Protein AF-A0A5J6UEV8-F1 (afdb_monomer_lite)

Sequence (144 aa):
MPHGGNAIWGGSRVRLTQMHSNIRPGAEGVNLGKRQDGEILVRLDDGREARLPLNLLERIDTEEYVPDAITWKAHPKGRVWHPHMADTVKQQEYRGEYCYQLRGFSGKWYVARVHDYNQTVERTKFYPNQRLAQQAFDHIVNGE

Foldseek 3Di:
DDDPPFQPFAQFKKFFCCDDDPDHGRFIFGFNRDDDPQWTWTQTLVRDTDTGHPVRIDGPLPDAADQVQWDKDFDDPDDPDVFPWDDWDWDADPVGIWIWTWTHDSQWIWIWIAGPVPRTIIITDTRNTSVSRVVNSCCVVVVD

Structure (mmCIF, N/CA/C/O backbone):
data_AF-A0A5J6UEV8-F1
#
_entry.id   AF-A0A5J6UEV8-F1
#
loop_
_atom_site.group_PDB
_atom_site.id
_atom_site.type_symbol
_atom_site.label_atom_id
_atom_site.label_alt_id
_atom_site.label_comp_id
_atom_site.label_asym_id
_atom_site.label_entity_id
_atom_site.label_seq_id
_atom_site.pdbx_PDB_ins_code
_atom_site.Cartn_x
_atom_site.Cartn_y
_atom_site.Cartn_z
_atom_site.occupancy
_atom_site.B_iso_or_equiv
_atom_site.auth_seq_id
_atom_site.auth_comp_id
_atom_site.auth_asym_id
_atom_site.auth_atom_id
_atom_site.pdbx_PDB_model_num
ATOM 1 N N . MET A 1 1 ? 10.185 -14.848 29.267 1.00 35.59 1 MET A N 1
ATOM 2 C CA . MET A 1 1 ? 10.552 -13.788 28.298 1.00 35.59 1 MET A CA 1
ATOM 3 C C . MET A 1 1 ? 9.282 -13.394 27.552 1.00 35.59 1 MET A C 1
ATOM 5 O O . MET A 1 1 ? 8.517 -14.305 27.251 1.00 35.59 1 MET A O 1
ATOM 9 N N . PRO A 1 2 ? 8.962 -12.098 27.394 1.00 37.25 2 PRO A N 1
ATOM 10 C CA . PRO A 1 2 ? 7.591 -11.665 27.151 1.00 37.25 2 PRO A CA 1
ATOM 11 C C . PRO A 1 2 ? 7.109 -11.951 25.725 1.00 37.25 2 PRO A C 1
ATOM 13 O O . PRO A 1 2 ? 7.863 -11.941 24.758 1.00 37.25 2 PRO A O 1
ATOM 16 N N . HIS A 1 3 ? 5.810 -12.222 25.674 1.00 35.00 3 HIS A N 1
ATOM 17 C CA . HIS A 1 3 ? 4.965 -12.662 24.575 1.00 35.00 3 HIS A CA 1
ATOM 18 C C . HIS A 1 3 ? 5.087 -11.841 23.280 1.00 35.00 3 HIS A C 1
ATOM 20 O O . HIS A 1 3 ? 4.554 -10.738 23.172 1.00 35.00 3 HIS A O 1
ATOM 26 N N . GLY A 1 4 ? 5.691 -12.442 22.251 1.00 35.22 4 GLY A N 1
ATOM 27 C CA . GLY A 1 4 ? 5.559 -12.021 20.855 1.00 35.22 4 GLY A CA 1
ATOM 28 C C . GLY A 1 4 ? 4.186 -12.407 20.307 1.00 35.22 4 GLY A C 1
ATOM 29 O O . GLY A 1 4 ? 4.057 -13.340 19.519 1.00 35.22 4 GLY A O 1
ATOM 30 N N . GLY A 1 5 ? 3.136 -11.736 20.777 1.00 38.59 5 GLY A N 1
ATOM 31 C CA . GLY A 1 5 ? 1.806 -11.866 20.196 1.00 38.59 5 GLY A CA 1
ATOM 32 C C . GLY A 1 5 ? 1.797 -11.235 18.809 1.00 38.59 5 GLY A C 1
ATOM 33 O O . GLY A 1 5 ? 1.595 -10.027 18.697 1.00 38.59 5 GLY A O 1
ATOM 34 N N . ASN A 1 6 ? 2.017 -12.043 17.767 1.00 44.22 6 ASN A N 1
ATOM 35 C CA . ASN A 1 6 ? 1.828 -11.649 16.371 1.00 44.22 6 ASN A CA 1
ATOM 36 C C . ASN A 1 6 ? 0.497 -10.895 16.227 1.00 44.22 6 ASN A C 1
ATOM 38 O O . ASN A 1 6 ? -0.582 -11.419 16.523 1.00 44.22 6 ASN A O 1
ATOM 42 N N . ALA A 1 7 ? 0.562 -9.632 15.812 1.00 51.88 7 ALA A N 1
ATOM 43 C CA . ALA A 1 7 ? -0.636 -8.870 15.523 1.00 51.88 7 ALA A CA 1
ATOM 44 C C . ALA A 1 7 ? -1.278 -9.436 14.257 1.00 51.88 7 ALA A C 1
ATOM 46 O O . ALA A 1 7 ? -0.663 -9.419 13.196 1.00 51.88 7 ALA A O 1
ATOM 47 N N . ILE A 1 8 ? -2.524 -9.900 14.375 1.00 59.56 8 ILE A N 1
ATOM 48 C CA . ILE A 1 8 ? -3.256 -10.609 13.312 1.00 59.56 8 ILE A CA 1
ATOM 49 C C . ILE A 1 8 ? -3.289 -9.804 11.989 1.00 59.56 8 ILE A C 1
ATOM 51 O O . ILE A 1 8 ? -3.354 -10.413 10.929 1.00 59.56 8 ILE A O 1
ATOM 55 N N . TRP A 1 9 ? -3.159 -8.465 12.032 1.00 63.06 9 TRP A N 1
ATOM 56 C CA . TRP A 1 9 ? -3.244 -7.569 10.863 1.00 63.06 9 TRP A CA 1
ATOM 57 C C . TRP A 1 9 ? -2.195 -6.430 10.825 1.00 63.06 9 TRP A C 1
ATOM 59 O O . TRP A 1 9 ? -2.511 -5.323 10.389 1.00 63.06 9 TRP A O 1
ATOM 69 N N . GLY A 1 10 ? -0.969 -6.622 11.325 1.00 69.19 10 GLY A N 1
ATOM 70 C CA . GLY A 1 10 ? 0.070 -5.574 11.242 1.00 69.19 10 GLY A CA 1
ATOM 71 C C . GLY A 1 10 ? 0.307 -5.095 9.796 1.00 69.19 10 GLY A C 1
ATOM 72 O O . GLY A 1 10 ? 0.410 -5.910 8.886 1.00 69.19 10 GLY A O 1
ATOM 73 N N . GLY A 1 11 ? 0.321 -3.779 9.564 1.00 72.50 11 GLY A N 1
ATOM 74 C CA . GLY A 1 11 ? 0.452 -3.154 8.237 1.00 72.50 11 GLY A CA 1
ATOM 75 C C . GLY A 1 11 ? -0.814 -3.180 7.366 1.00 72.50 11 GLY A C 1
ATOM 76 O O . GLY A 1 11 ? -0.815 -2.625 6.268 1.00 72.50 11 GLY A O 1
ATOM 77 N N . SER A 1 12 ? -1.897 -3.803 7.838 1.00 80.00 12 SER A N 1
ATOM 78 C CA . SER A 1 12 ? -3.164 -3.898 7.102 1.00 80.00 12 SER A CA 1
ATOM 79 C C . SER A 1 12 ? -3.981 -2.612 7.212 1.00 80.00 12 SER A C 1
ATOM 81 O O . SER A 1 12 ? -3.899 -1.889 8.212 1.00 80.00 12 SER A O 1
ATOM 83 N N . ARG A 1 13 ? -4.809 -2.349 6.196 1.00 85.19 13 ARG A N 1
ATOM 84 C CA . ARG A 1 13 ? -5.759 -1.234 6.223 1.00 85.19 13 ARG A CA 1
ATOM 85 C C . ARG A 1 13 ? -7.001 -1.675 6.978 1.00 85.19 13 ARG A C 1
ATOM 87 O O . ARG A 1 13 ? -7.568 -2.731 6.698 1.00 85.19 13 ARG A O 1
ATOM 94 N N . VAL A 1 14 ? -7.415 -0.861 7.932 1.00 87.31 14 VAL A N 1
ATOM 95 C CA . VAL A 1 14 ? -8.574 -1.137 8.772 1.00 87.31 14 VAL A CA 1
ATOM 96 C C . VAL A 1 14 ? -9.567 0.007 8.687 1.00 87.31 14 VAL A C 1
ATOM 98 O O . VAL A 1 14 ? -9.185 1.160 8.477 1.00 87.31 14 VAL A O 1
ATOM 101 N N . ARG A 1 15 ? -10.842 -0.322 8.860 1.00 89.44 15 ARG A N 1
ATOM 102 C CA . ARG A 1 15 ? -11.940 0.627 8.988 1.00 89.44 15 ARG A CA 1
ATOM 103 C C . ARG A 1 15 ? -12.605 0.435 10.337 1.00 89.44 15 ARG A C 1
ATOM 105 O O . ARG A 1 15 ? -12.885 -0.689 10.746 1.00 89.44 15 ARG A O 1
ATOM 112 N N . LEU A 1 16 ? -12.876 1.541 11.012 1.00 92.12 16 LEU A N 1
ATOM 113 C CA . LEU A 1 16 ? -13.652 1.551 12.237 1.00 92.12 16 LEU A CA 1
ATOM 114 C C . LEU A 1 16 ? -15.140 1.364 11.905 1.00 92.12 16 LEU A C 1
ATOM 116 O O . LEU A 1 16 ? -15.721 2.166 11.176 1.00 92.12 16 LEU A O 1
ATOM 120 N N . THR A 1 17 ? -15.766 0.313 12.427 1.00 92.12 17 THR A N 1
ATOM 121 C CA . THR A 1 17 ? -17.160 -0.051 12.115 1.00 92.12 17 THR A CA 1
ATOM 122 C C . THR A 1 17 ? -18.182 0.694 12.976 1.00 92.12 17 THR A C 1
ATOM 124 O O . THR A 1 17 ? -19.326 0.868 12.563 1.00 92.12 17 THR A O 1
ATOM 127 N N . GLN A 1 18 ? -17.781 1.171 14.158 1.00 91.25 18 GLN A N 1
ATOM 128 C CA . GLN A 1 18 ? -18.642 1.873 15.117 1.00 91.25 18 GLN A CA 1
ATOM 129 C C . GLN A 1 18 ? -17.941 3.094 15.715 1.00 91.25 18 GLN A C 1
ATOM 131 O O . GLN A 1 18 ? -16.730 3.235 15.630 1.00 91.25 18 GLN A O 1
ATOM 136 N N . MET A 1 19 ? -18.693 4.002 16.335 1.00 92.06 19 MET A N 1
ATOM 137 C CA . MET A 1 19 ? -18.102 5.185 16.959 1.00 92.06 19 MET A CA 1
ATOM 138 C C . MET A 1 19 ? -17.244 4.770 18.159 1.00 92.06 19 MET A C 1
ATOM 140 O O . MET A 1 19 ? -17.703 4.010 19.008 1.00 92.06 19 MET A O 1
ATOM 144 N N . HIS A 1 20 ? -16.024 5.299 18.249 1.00 90.12 20 HIS A N 1
ATOM 145 C CA . HIS A 1 20 ? -15.142 5.077 19.393 1.00 90.12 20 HIS A CA 1
ATOM 146 C C . HIS A 1 20 ? -14.484 6.392 19.805 1.00 90.12 20 HIS A C 1
ATOM 148 O O . HIS A 1 20 ? -13.803 7.039 19.005 1.00 90.12 20 HIS A O 1
ATOM 154 N N . SER A 1 21 ? -14.706 6.806 21.053 1.00 88.88 21 SER A N 1
ATOM 155 C CA . SER A 1 21 ? -14.277 8.114 21.559 1.00 88.88 21 SER A CA 1
ATOM 156 C C . SER A 1 21 ? -14.762 9.257 20.642 1.00 88.88 21 SER A C 1
ATOM 158 O O . SER A 1 21 ? -15.963 9.449 20.468 1.00 88.88 21 SER A O 1
ATOM 160 N N . ASN A 1 22 ? -13.845 10.012 20.032 1.00 88.38 22 ASN A N 1
ATOM 161 C CA . ASN A 1 22 ? -14.112 11.103 19.092 1.00 88.38 22 ASN A CA 1
ATOM 162 C C . ASN A 1 22 ? -13.866 10.713 17.618 1.00 88.38 22 ASN A C 1
ATOM 164 O O . ASN A 1 22 ? -13.764 11.590 16.756 1.00 88.38 22 ASN A O 1
ATOM 168 N N . ILE A 1 23 ? -13.736 9.419 17.320 1.00 89.31 23 ILE A N 1
ATOM 169 C CA . ILE A 1 23 ? -13.493 8.897 15.974 1.00 89.31 23 ILE A CA 1
ATOM 170 C C . ILE A 1 23 ? -14.811 8.343 15.432 1.00 89.31 23 ILE A C 1
ATOM 172 O O . ILE A 1 23 ? -15.480 7.523 16.065 1.00 89.31 23 ILE A O 1
ATOM 176 N N . ARG A 1 24 ? -15.212 8.844 14.261 1.00 89.06 24 ARG A N 1
ATOM 177 C CA . ARG A 1 24 ? -16.487 8.490 13.631 1.00 89.06 24 ARG A CA 1
ATOM 178 C C . ARG A 1 24 ? -16.423 7.088 13.005 1.00 89.06 24 ARG A C 1
ATOM 180 O O . ARG A 1 24 ? -15.355 6.701 12.525 1.00 89.06 24 ARG A O 1
ATOM 187 N N . PRO A 1 25 ? -17.558 6.366 12.934 1.00 90.12 25 PRO A N 1
ATOM 188 C CA . PRO A 1 25 ? -17.665 5.177 12.096 1.00 90.12 25 PRO A CA 1
ATOM 189 C C . PRO A 1 25 ? -17.237 5.491 10.658 1.00 90.12 25 PRO A C 1
ATOM 191 O O . PRO A 1 25 ? -17.484 6.589 10.155 1.00 90.12 25 PRO A O 1
ATOM 194 N N . GLY A 1 26 ? -16.593 4.532 10.005 1.00 84.56 26 GLY A N 1
ATOM 195 C CA . GLY A 1 26 ? -16.037 4.682 8.664 1.00 84.56 26 GLY A CA 1
ATOM 196 C C . GLY A 1 26 ? -14.643 5.308 8.620 1.00 84.56 26 GLY A C 1
ATOM 197 O O . GLY A 1 26 ? -14.071 5.381 7.537 1.00 84.56 26 GLY A O 1
ATOM 198 N N . ALA A 1 27 ? -14.071 5.733 9.754 1.00 85.75 27 ALA A N 1
ATOM 199 C CA . ALA A 1 27 ? -12.683 6.185 9.795 1.00 85.75 27 ALA A CA 1
ATOM 200 C C . ALA A 1 27 ? -11.738 5.047 9.385 1.00 85.75 27 ALA A C 1
ATOM 202 O O . ALA A 1 27 ? -11.818 3.938 9.917 1.00 85.75 27 ALA A O 1
ATOM 203 N N . GLU A 1 28 ? -10.846 5.330 8.441 1.00 89.75 28 GLU A N 1
ATOM 204 C CA . GLU A 1 28 ? -9.873 4.374 7.923 1.00 89.75 28 GLU A CA 1
ATOM 205 C C . GLU A 1 28 ? -8.466 4.707 8.406 1.00 89.75 28 GLU A C 1
ATOM 207 O O . GLU A 1 28 ? -8.149 5.854 8.736 1.00 89.75 28 GLU A O 1
ATOM 212 N N . GLY A 1 29 ? -7.614 3.689 8.441 1.00 88.00 29 GLY A N 1
ATOM 213 C CA . GLY A 1 29 ? -6.214 3.851 8.781 1.00 88.00 29 GLY A CA 1
ATOM 214 C C . GLY A 1 29 ? -5.404 2.581 8.587 1.00 88.00 29 GLY A C 1
ATOM 215 O O . GLY A 1 29 ? -5.885 1.568 8.076 1.00 88.00 29 GLY A O 1
ATOM 216 N N . VAL A 1 30 ? -4.152 2.637 9.024 1.00 85.50 30 VAL A N 1
ATOM 217 C CA . VAL A 1 30 ? -3.201 1.527 8.976 1.00 85.50 30 VAL A CA 1
ATOM 218 C C . VAL A 1 30 ? -2.983 0.990 10.383 1.00 85.50 30 VAL A C 1
ATOM 220 O O . VAL A 1 30 ? -2.586 1.731 11.283 1.00 85.50 30 VAL A O 1
ATOM 223 N N . ASN A 1 31 ? -3.210 -0.308 10.575 1.00 86.75 31 ASN A N 1
ATOM 224 C CA . ASN A 1 31 ? -2.856 -0.997 11.810 1.00 86.75 31 ASN A CA 1
ATOM 225 C C . ASN A 1 31 ? -1.328 -1.094 11.932 1.00 86.75 31 ASN A C 1
ATOM 227 O O . ASN A 1 31 ? -0.675 -1.721 11.104 1.00 86.75 31 ASN A O 1
ATOM 231 N N . LEU A 1 32 ? -0.750 -0.531 12.989 1.00 82.62 32 LEU A N 1
ATOM 232 C CA . LEU A 1 32 ? 0.696 -0.536 13.231 1.00 82.62 32 LEU A CA 1
ATOM 233 C C . LEU A 1 32 ? 1.192 -1.801 13.952 1.00 82.62 32 LEU A C 1
ATOM 235 O O . LEU A 1 32 ? 2.358 -1.884 14.328 1.00 82.62 32 LEU A O 1
ATOM 239 N N . GLY A 1 33 ? 0.319 -2.781 14.198 1.00 73.00 33 GLY A N 1
ATOM 240 C CA . GLY A 1 33 ? 0.672 -4.068 14.800 1.00 73.00 33 GLY A CA 1
ATOM 241 C C . GLY A 1 33 ? 1.005 -4.012 16.297 1.00 73.00 33 GLY A C 1
ATOM 242 O O . GLY A 1 33 ? 1.363 -5.031 16.881 1.00 73.00 33 GLY A O 1
ATOM 243 N N . LYS A 1 34 ? 0.870 -2.854 16.954 1.00 75.88 34 LYS A N 1
ATOM 244 C CA . LYS A 1 34 ? 1.144 -2.702 18.393 1.00 75.88 34 LYS A CA 1
ATOM 245 C C . LYS A 1 34 ? -0.114 -2.972 19.216 1.00 75.88 34 LYS A C 1
ATOM 247 O O . LYS A 1 34 ? -0.981 -2.103 19.328 1.00 75.88 34 LYS A O 1
ATOM 252 N N . ARG A 1 35 ? -0.200 -4.173 19.794 1.00 77.38 35 ARG A N 1
ATOM 253 C CA . ARG A 1 35 ? -1.315 -4.612 20.648 1.00 77.38 35 ARG A CA 1
ATOM 254 C C . ARG A 1 35 ? -1.117 -4.201 22.102 1.00 77.38 35 ARG A C 1
ATOM 256 O O . ARG A 1 35 ? -0.006 -4.286 22.613 1.00 77.38 35 ARG A O 1
ATOM 263 N N . GLN A 1 36 ? -2.195 -3.784 22.752 1.00 77.38 36 GLN A N 1
ATOM 264 C CA . GLN A 1 36 ? -2.260 -3.611 24.202 1.00 77.38 36 GLN A CA 1
ATOM 265 C C . GLN A 1 36 ? -3.714 -3.803 24.635 1.00 77.38 36 GLN A C 1
ATOM 267 O O . GLN A 1 36 ? -4.588 -3.157 24.073 1.00 77.38 36 GLN A O 1
ATOM 272 N N . ASP A 1 37 ? -3.968 -4.717 25.572 1.00 79.19 37 ASP A N 1
ATOM 273 C CA . ASP A 1 37 ? -5.266 -4.871 26.252 1.00 79.19 37 ASP A CA 1
ATOM 274 C C . ASP A 1 37 ? -6.500 -4.995 25.324 1.00 79.19 37 ASP A C 1
ATOM 276 O O . ASP A 1 37 ? -7.566 -4.461 25.600 1.00 79.19 37 ASP A O 1
ATOM 280 N N . GLY A 1 38 ? -6.371 -5.713 24.198 1.00 81.81 38 GLY A N 1
ATOM 281 C CA . GLY A 1 38 ? -7.459 -5.898 23.217 1.00 81.81 38 GLY A CA 1
ATOM 282 C C . GLY A 1 38 ? -7.601 -4.764 22.191 1.00 81.81 38 GLY A C 1
ATOM 283 O O . GLY A 1 38 ? -8.363 -4.885 21.229 1.00 81.81 38 GLY A O 1
ATOM 284 N N . GLU A 1 39 ? -6.807 -3.708 22.334 1.00 88.19 39 GLU A N 1
ATOM 285 C CA . GLU A 1 39 ? -6.698 -2.608 21.385 1.00 88.19 39 GLU A CA 1
ATOM 286 C C . GLU A 1 39 ? -5.482 -2.767 20.470 1.00 88.19 39 GLU A C 1
ATOM 288 O O . GLU A 1 39 ? -4.464 -3.388 20.812 1.00 88.19 39 GLU A O 1
ATOM 293 N N . ILE A 1 40 ? -5.571 -2.157 19.291 1.00 88.44 40 ILE A N 1
ATOM 294 C CA . ILE A 1 40 ? -4.469 -2.033 18.343 1.00 88.44 40 ILE A CA 1
ATOM 295 C C . ILE A 1 40 ? -4.195 -0.569 18.034 1.00 88.44 40 ILE A C 1
ATOM 297 O O . ILE A 1 40 ? -5.112 0.240 17.920 1.00 88.44 40 ILE A O 1
ATOM 301 N N . LEU A 1 41 ? -2.916 -0.222 17.908 1.00 89.62 41 LEU A N 1
ATOM 302 C CA . LEU A 1 41 ? -2.525 1.108 17.460 1.00 89.62 41 LEU A CA 1
ATOM 303 C C . LEU A 1 41 ? -2.794 1.246 15.958 1.00 89.62 41 LEU A C 1
ATOM 305 O O . LEU A 1 41 ? -2.243 0.491 15.156 1.00 89.62 41 LEU A O 1
ATOM 309 N N . VAL A 1 42 ? -3.606 2.228 15.588 1.00 89.31 42 VAL A N 1
ATOM 310 C CA . VAL A 1 42 ? -3.961 2.552 14.207 1.00 89.31 42 VAL A CA 1
ATOM 311 C C . VAL A 1 42 ? -3.527 3.979 13.911 1.00 89.31 42 VAL A C 1
ATOM 313 O O . VAL A 1 42 ? -3.847 4.898 14.662 1.00 89.31 42 VAL A O 1
ATOM 316 N N . ARG A 1 43 ? -2.823 4.173 12.795 1.00 90.00 43 ARG A N 1
ATOM 317 C CA . ARG A 1 43 ? -2.611 5.499 12.212 1.00 90.00 43 ARG A CA 1
ATOM 318 C C . ARG A 1 43 ? -3.752 5.789 11.248 1.00 90.00 43 ARG A C 1
ATOM 320 O O . ARG A 1 43 ? -3.816 5.174 10.187 1.00 90.00 43 ARG A O 1
ATOM 327 N N . LEU A 1 44 ? -4.655 6.677 11.638 1.00 88.06 44 LEU A N 1
ATOM 328 C CA . LEU A 1 44 ? -5.786 7.111 10.826 1.00 88.06 44 LEU A CA 1
ATOM 329 C C . LEU A 1 44 ? -5.315 7.919 9.611 1.00 88.06 44 LEU A C 1
ATOM 331 O O . LEU A 1 44 ? -4.253 8.543 9.634 1.00 88.06 44 LEU A O 1
ATOM 335 N N . ASP A 1 45 ? -6.135 7.945 8.563 1.00 82.06 45 ASP A N 1
ATOM 336 C CA . ASP A 1 45 ? -5.857 8.702 7.334 1.00 82.06 45 ASP A CA 1
ATOM 337 C C . ASP A 1 45 ? -5.788 10.223 7.559 1.00 82.06 45 ASP A C 1
ATOM 339 O O . ASP A 1 45 ? -5.160 10.938 6.778 1.00 82.06 45 ASP A O 1
ATOM 343 N N . ASP A 1 46 ? -6.381 10.723 8.648 1.00 79.44 46 ASP A N 1
ATOM 344 C CA . ASP A 1 46 ? -6.239 12.117 9.089 1.00 79.44 46 ASP A CA 1
ATOM 345 C C . ASP A 1 46 ? -4.888 12.412 9.777 1.00 79.44 46 ASP A C 1
ATOM 347 O O . ASP A 1 46 ? -4.637 13.539 10.205 1.00 79.44 46 ASP A O 1
ATOM 351 N N . GLY A 1 47 ? -4.010 11.409 9.869 1.00 76.94 47 GLY A N 1
ATOM 352 C CA . GLY A 1 47 ? -2.673 11.495 10.446 1.00 76.94 47 GLY A CA 1
ATOM 353 C C . GLY A 1 47 ? -2.608 11.224 11.949 1.00 76.94 47 GLY A C 1
ATOM 354 O O . GLY A 1 47 ? -1.504 11.105 12.481 1.00 76.94 47 GLY A O 1
ATOM 355 N N . ARG A 1 48 ? -3.742 11.098 12.651 1.00 86.56 48 ARG A N 1
ATOM 356 C CA . ARG A 1 48 ? -3.754 10.809 14.092 1.00 86.56 48 ARG A CA 1
ATOM 357 C C . ARG A 1 48 ? -3.441 9.342 14.361 1.00 86.56 48 ARG A C 1
ATOM 359 O O . ARG A 1 48 ? -3.912 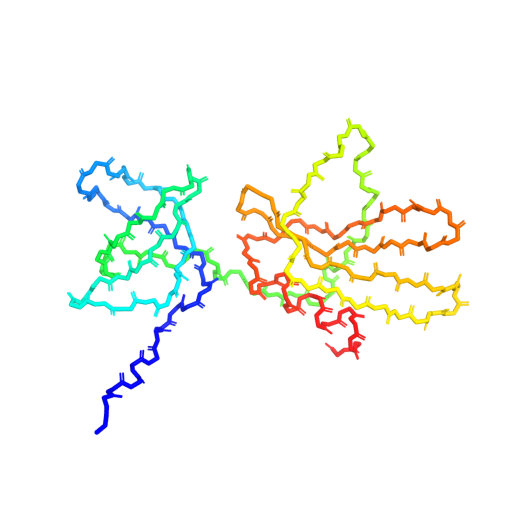8.453 13.659 1.00 86.56 48 ARG A O 1
ATOM 366 N N . GLU A 1 49 ? -2.696 9.077 15.427 1.00 90.62 49 GLU A N 1
ATOM 367 C CA . GLU A 1 49 ? -2.537 7.723 15.957 1.00 90.62 49 GLU A CA 1
ATOM 368 C C . GLU A 1 49 ? -3.511 7.511 17.117 1.00 90.62 49 GLU A C 1
ATOM 370 O O . GLU A 1 49 ? -3.595 8.335 18.028 1.00 90.62 49 GLU A O 1
ATOM 375 N N . ALA A 1 50 ? -4.263 6.416 17.075 1.00 90.19 50 ALA A N 1
ATOM 376 C CA . ALA A 1 50 ? -5.249 6.068 18.087 1.00 90.19 50 ALA A CA 1
ATOM 377 C C . ALA A 1 50 ? -5.162 4.580 18.421 1.00 90.19 50 ALA A C 1
ATOM 379 O O . ALA A 1 50 ? -4.966 3.744 17.537 1.00 90.19 50 ALA A O 1
ATOM 380 N N . ARG A 1 51 ? -5.328 4.238 19.700 1.00 91.19 51 ARG A N 1
ATOM 381 C CA . ARG A 1 51 ? -5.592 2.855 20.094 1.00 91.19 51 ARG A CA 1
ATOM 382 C C . ARG A 1 51 ? -7.077 2.585 19.916 1.00 91.19 51 ARG A C 1
ATOM 384 O O . ARG A 1 51 ? -7.908 3.348 20.402 1.00 91.19 51 ARG A O 1
ATOM 391 N N . LEU A 1 52 ? -7.386 1.557 19.137 1.00 90.62 52 LEU A N 1
ATOM 392 C CA . LEU A 1 52 ? -8.747 1.207 18.760 1.00 90.62 52 LEU A CA 1
ATOM 393 C C . LEU A 1 52 ? -9.024 -0.258 19.117 1.00 90.62 52 LEU A C 1
ATOM 395 O O . LEU A 1 52 ? -8.176 -1.113 18.833 1.00 90.62 52 LEU A O 1
ATOM 399 N N . PRO A 1 53 ? -10.190 -0.572 19.711 1.00 90.75 53 PRO A N 1
ATOM 400 C CA . PRO A 1 53 ? -10.558 -1.943 20.039 1.00 90.75 53 PRO A CA 1
ATOM 401 C C . PRO A 1 53 ? -10.621 -2.820 18.788 1.00 90.75 53 PRO A C 1
ATOM 403 O O . PRO A 1 53 ? -11.248 -2.455 17.791 1.00 90.75 53 PRO A O 1
ATOM 406 N N . LEU A 1 54 ? -9.993 -3.998 18.834 1.00 86.25 54 LEU A N 1
ATOM 407 C CA . LEU A 1 54 ? -9.915 -4.897 17.677 1.00 86.25 54 LEU A CA 1
ATOM 408 C C . LEU A 1 54 ? -11.300 -5.334 17.172 1.00 86.25 54 LEU A C 1
ATOM 410 O O . LEU A 1 54 ? -11.496 -5.479 15.972 1.00 86.25 54 LEU A O 1
ATOM 414 N N . ASN A 1 55 ? -12.262 -5.515 18.078 1.00 88.62 55 ASN A N 1
ATOM 415 C CA . ASN A 1 55 ? -13.638 -5.900 17.755 1.00 88.62 55 ASN A CA 1
ATOM 416 C C . ASN A 1 55 ? -14.424 -4.816 16.997 1.00 88.62 55 ASN A C 1
ATOM 418 O O . ASN A 1 55 ? -15.492 -5.111 16.468 1.00 88.62 55 ASN A O 1
ATOM 422 N N . LEU A 1 56 ? -13.918 -3.580 16.946 1.00 91.19 56 LEU A N 1
ATOM 423 C CA . LEU A 1 56 ? -14.518 -2.472 16.198 1.00 91.19 56 LEU A CA 1
ATOM 424 C C . LEU A 1 56 ? -13.818 -2.217 14.860 1.00 91.19 56 LEU A C 1
ATOM 426 O O . LEU A 1 56 ? -14.156 -1.262 14.163 1.00 91.19 56 LEU A O 1
ATOM 430 N N . LEU A 1 57 ? -12.827 -3.034 14.506 1.00 88.94 57 LEU A N 1
ATOM 431 C CA . LEU A 1 57 ? -12.031 -2.850 13.305 1.00 88.94 57 LEU A CA 1
ATOM 432 C C . LEU A 1 57 ? -12.316 -3.958 12.305 1.00 88.94 57 LEU A C 1
ATOM 434 O O . LEU A 1 57 ? -12.166 -5.144 12.589 1.00 88.94 57 LEU A O 1
ATOM 438 N N . GLU A 1 58 ? -12.682 -3.540 11.105 1.00 89.25 58 GLU A N 1
ATOM 439 C CA . GLU A 1 58 ? -12.789 -4.401 9.942 1.00 89.25 58 GLU A CA 1
ATOM 440 C C . GLU A 1 58 ? -11.537 -4.239 9.087 1.00 89.25 58 GLU A C 1
ATOM 442 O O . GLU A 1 58 ? -11.080 -3.124 8.826 1.00 89.25 58 GLU A O 1
ATOM 447 N N . ARG A 1 59 ? -10.978 -5.358 8.631 1.00 85.88 59 ARG A N 1
ATOM 448 C CA . ARG A 1 59 ? -9.896 -5.351 7.655 1.00 85.88 59 ARG A CA 1
ATOM 449 C C . ARG A 1 59 ? -10.467 -5.033 6.271 1.00 85.88 59 ARG A C 1
ATOM 451 O O . ARG A 1 59 ? -11.313 -5.772 5.784 1.00 85.88 59 ARG A O 1
ATOM 458 N N . ILE A 1 60 ? -9.972 -3.974 5.632 1.00 80.44 60 ILE A N 1
ATOM 459 C CA . ILE A 1 60 ? -10.467 -3.498 4.325 1.00 80.44 60 ILE A CA 1
ATOM 460 C C . ILE A 1 60 ? -9.437 -3.623 3.194 1.00 80.44 60 ILE A C 1
ATOM 462 O O . ILE A 1 60 ? -9.699 -3.223 2.066 1.00 80.44 60 ILE A O 1
ATOM 466 N N . ASP A 1 61 ? -8.260 -4.190 3.465 1.00 72.69 61 ASP A N 1
ATOM 467 C CA . ASP A 1 61 ? -7.282 -4.606 2.451 1.00 72.69 61 ASP A CA 1
ATOM 468 C C . ASP A 1 61 ? -7.427 -6.078 2.029 1.00 72.69 61 ASP A C 1
ATOM 470 O O . ASP A 1 61 ? -6.428 -6.763 1.788 1.00 72.69 61 ASP A O 1
ATOM 474 N N . THR A 1 62 ? -8.661 -6.577 1.977 1.00 66.88 62 THR A N 1
ATOM 475 C CA . THR A 1 62 ? -8.969 -7.953 1.560 1.00 66.88 62 THR A CA 1
ATOM 476 C C . THR A 1 62 ? -8.818 -8.179 0.060 1.00 66.88 62 THR A C 1
ATOM 478 O O . THR A 1 62 ? -8.807 -9.329 -0.364 1.00 66.88 62 THR A O 1
ATOM 481 N N . GLU A 1 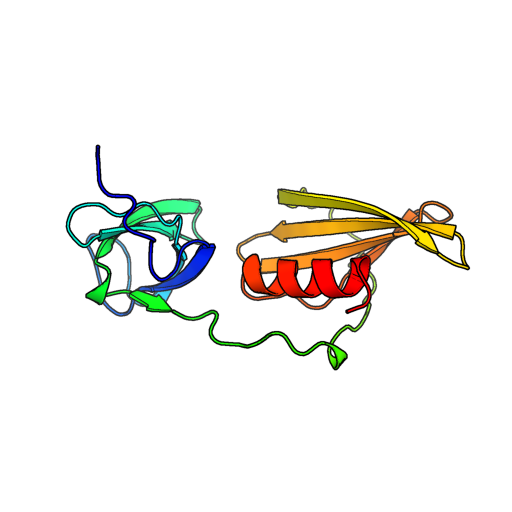63 ? -8.669 -7.121 -0.744 1.00 65.44 63 GLU A N 1
ATOM 482 C CA . GLU A 1 63 ? -8.306 -7.269 -2.153 1.00 65.44 63 GLU A CA 1
ATOM 483 C C . GLU A 1 63 ? -6.955 -7.982 -2.264 1.00 65.44 63 GLU A C 1
ATOM 485 O O . GLU A 1 63 ? -5.954 -7.534 -1.705 1.00 65.44 63 GLU A O 1
ATOM 490 N N . GLU A 1 64 ? -6.924 -9.107 -2.970 1.00 67.19 64 GLU A N 1
ATOM 491 C CA . GLU A 1 64 ? -5.685 -9.815 -3.272 1.00 67.19 64 GLU A CA 1
ATOM 492 C C . GLU A 1 64 ? -4.947 -9.129 -4.426 1.00 67.19 64 GLU A C 1
ATOM 494 O O . GLU A 1 64 ? -5.543 -8.536 -5.332 1.00 67.19 64 GLU A O 1
ATOM 499 N N . TYR A 1 65 ? -3.617 -9.181 -4.381 1.00 65.88 65 TYR A N 1
ATOM 500 C CA . TYR A 1 65 ? -2.800 -8.756 -5.505 1.00 65.88 65 TYR A CA 1
ATOM 501 C C . TYR A 1 65 ? -2.953 -9.763 -6.654 1.00 65.88 65 TYR A C 1
ATOM 503 O O . TYR A 1 65 ? -2.815 -10.964 -6.446 1.00 65.88 65 TYR A O 1
ATOM 511 N N . VAL A 1 66 ? -3.219 -9.260 -7.863 1.00 72.50 66 VAL A N 1
ATOM 512 C CA . VAL A 1 66 ? -3.276 -10.057 -9.096 1.00 72.50 66 VAL A CA 1
ATOM 513 C C . VAL A 1 66 ? -2.114 -9.614 -9.995 1.00 72.50 66 VAL A C 1
ATOM 515 O O . VAL A 1 66 ? -2.143 -8.460 -10.445 1.00 72.50 66 VAL A O 1
ATOM 518 N N . PRO A 1 67 ? -1.113 -10.480 -10.252 1.00 67.62 67 PRO A N 1
ATOM 519 C CA . PRO A 1 67 ? 0.083 -10.160 -11.040 1.00 67.62 67 PRO A CA 1
ATOM 520 C C . PRO A 1 67 ? -0.192 -9.498 -12.394 1.00 67.62 67 PRO A C 1
ATOM 522 O O . PRO A 1 67 ? 0.327 -8.416 -12.684 1.00 67.62 67 PRO A O 1
ATOM 525 N N . ASP A 1 68 ? -1.133 -10.057 -13.157 1.00 68.44 68 ASP A N 1
ATOM 526 C CA . ASP A 1 68 ? -1.485 -9.605 -14.512 1.00 68.44 68 ASP A CA 1
ATOM 527 C C . ASP A 1 68 ? -2.110 -8.197 -14.568 1.00 68.44 68 ASP A C 1
ATOM 529 O O . ASP A 1 68 ? -2.330 -7.635 -15.641 1.00 68.44 68 ASP A O 1
ATOM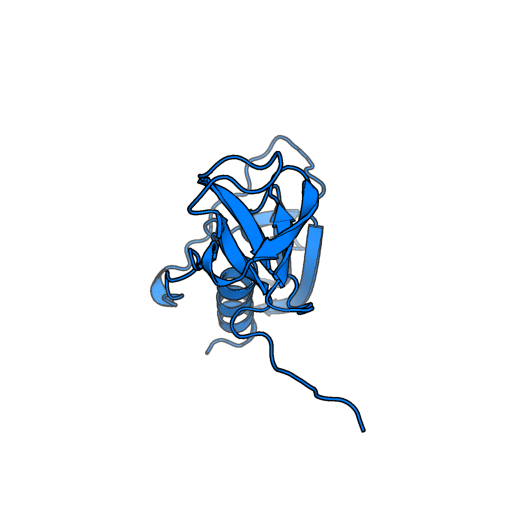 533 N N . ALA A 1 69 ? -2.407 -7.585 -13.418 1.00 65.88 69 ALA A N 1
ATOM 534 C CA . ALA A 1 69 ? -3.005 -6.256 -13.341 1.00 65.88 69 ALA A CA 1
ATOM 535 C C . ALA A 1 69 ? -1.977 -5.106 -13.352 1.00 65.88 69 ALA A C 1
ATOM 537 O O . ALA A 1 69 ? -2.369 -3.942 -13.178 1.00 65.88 69 ALA A O 1
ATOM 538 N N . ILE A 1 70 ? -0.674 -5.382 -13.510 1.00 80.56 70 ILE A N 1
ATOM 539 C CA . ILE A 1 70 ? 0.338 -4.322 -13.597 1.00 80.56 70 ILE A CA 1
ATOM 540 C C . ILE A 1 70 ? 0.180 -3.573 -14.918 1.00 80.56 70 ILE A C 1
ATOM 542 O O . ILE A 1 70 ? 0.487 -4.055 -16.002 1.00 80.56 70 ILE A O 1
ATOM 546 N N . THR A 1 71 ? -0.266 -2.326 -14.817 1.00 82.56 71 THR A N 1
ATOM 547 C CA . THR A 1 71 ? -0.283 -1.387 -15.938 1.00 82.56 71 THR A CA 1
ATOM 548 C C . THR A 1 71 ? 0.500 -0.142 -15.558 1.00 82.56 71 THR A C 1
ATOM 550 O O . THR A 1 71 ? 0.170 0.527 -14.572 1.00 82.56 71 THR A O 1
ATOM 553 N N . TRP A 1 72 ? 1.508 0.190 -16.363 1.00 85.62 72 TRP A N 1
ATOM 554 C CA . TRP A 1 72 ? 2.271 1.425 -16.225 1.00 85.62 72 TRP A CA 1
ATOM 555 C C . TRP A 1 72 ? 1.470 2.608 -16.765 1.00 85.62 72 TRP A C 1
ATOM 557 O O . TRP A 1 72 ? 0.954 2.591 -17.880 1.00 85.62 72 TRP A O 1
ATOM 567 N N . LYS A 1 73 ? 1.346 3.648 -15.947 1.00 83.94 73 LYS A N 1
ATOM 568 C CA . LYS A 1 73 ? 0.692 4.910 -16.285 1.00 83.94 73 LYS A CA 1
ATOM 569 C C . LYS A 1 73 ? 1.698 6.035 -16.113 1.00 83.94 73 LYS A C 1
ATOM 571 O O . LYS A 1 73 ? 2.453 6.040 -15.141 1.00 83.94 73 LYS A O 1
ATOM 576 N N . ALA A 1 74 ? 1.669 7.019 -17.008 1.00 80.88 74 ALA A N 1
ATOM 577 C CA . ALA A 1 74 ? 2.463 8.230 -16.838 1.00 80.88 74 ALA A CA 1
ATOM 578 C C . ALA A 1 74 ? 2.148 8.869 -15.477 1.00 80.88 74 ALA A C 1
ATOM 580 O O . ALA A 1 74 ? 0.978 9.023 -15.099 1.00 80.88 74 ALA A O 1
ATOM 581 N N . HIS A 1 75 ? 3.182 9.230 -14.718 1.00 71.50 75 HIS A N 1
ATOM 582 C CA . HIS A 1 75 ? 2.967 9.984 -13.496 1.00 71.50 75 HIS A CA 1
ATOM 583 C C . HIS A 1 75 ? 2.399 11.364 -13.872 1.00 71.50 75 HIS A C 1
ATOM 585 O O . HIS A 1 75 ? 2.952 12.020 -14.760 1.00 71.50 75 HIS A O 1
ATOM 591 N N . PRO A 1 76 ? 1.299 11.829 -13.248 1.00 60.94 76 PRO A N 1
ATOM 592 C CA . PRO A 1 76 ? 0.736 13.134 -13.572 1.00 60.94 76 PRO A CA 1
ATOM 593 C C . PRO A 1 76 ? 1.801 14.221 -13.372 1.00 60.94 76 PRO A C 1
ATOM 595 O O . PRO A 1 76 ? 2.367 14.356 -12.283 1.00 60.94 76 PRO A O 1
ATOM 598 N N . LYS A 1 77 ? 2.100 14.964 -14.445 1.00 56.47 77 LYS A N 1
ATOM 599 C CA . LYS A 1 77 ? 2.988 16.132 -14.419 1.00 56.47 77 LYS A CA 1
ATOM 600 C C . LYS A 1 77 ? 2.255 17.256 -13.684 1.00 56.47 77 LYS A C 1
ATOM 602 O O . LYS A 1 77 ? 1.133 17.581 -14.060 1.00 56.47 77 LYS A O 1
ATOM 607 N N . GLY A 1 78 ? 2.854 17.839 -12.644 1.00 46.16 78 GLY A N 1
ATOM 608 C CA . GLY A 1 78 ? 2.324 19.084 -12.068 1.00 46.16 78 GLY A CA 1
ATOM 609 C C . GLY A 1 78 ? 2.467 19.281 -10.563 1.00 46.16 78 GLY A C 1
ATOM 610 O O . GLY A 1 78 ? 2.286 20.400 -10.100 1.00 46.16 78 GLY A O 1
ATOM 611 N N . ARG A 1 79 ? 2.821 18.260 -9.779 1.00 45.06 79 ARG A N 1
ATOM 612 C CA . ARG A 1 79 ? 3.153 18.456 -8.361 1.00 45.06 79 ARG A CA 1
ATOM 613 C C . ARG A 1 79 ? 4.258 17.502 -7.950 1.00 45.06 79 ARG A C 1
ATOM 615 O O . ARG A 1 79 ? 4.083 16.285 -8.021 1.00 45.06 79 ARG A O 1
ATOM 622 N N . VAL A 1 80 ? 5.371 18.072 -7.494 1.00 43.81 80 VAL A N 1
ATOM 623 C CA . VAL A 1 80 ? 6.363 17.371 -6.677 1.00 43.81 80 VAL A CA 1
ATOM 624 C C . VAL A 1 80 ? 5.696 17.121 -5.327 1.00 43.81 80 VAL A C 1
ATOM 626 O O . VAL A 1 80 ? 5.865 17.857 -4.361 1.00 43.81 80 VAL A O 1
ATOM 629 N N . TRP A 1 81 ? 4.807 16.133 -5.291 1.00 52.16 81 TRP A N 1
ATOM 630 C CA . TRP A 1 81 ? 4.421 15.534 -4.029 1.00 52.16 81 TRP A CA 1
ATOM 631 C C . TRP A 1 81 ? 5.691 14.882 -3.485 1.00 52.16 81 TRP A C 1
ATOM 633 O O . TRP A 1 81 ? 6.422 14.269 -4.261 1.00 52.16 81 TRP A O 1
ATOM 643 N N . HIS A 1 82 ? 5.981 15.045 -2.198 1.00 52.50 82 HIS A N 1
ATOM 644 C CA . HIS A 1 82 ? 7.019 14.275 -1.517 1.00 52.50 82 HIS A CA 1
ATOM 645 C C . HIS A 1 82 ? 6.330 13.023 -0.961 1.00 52.50 82 HIS A C 1
ATOM 647 O O . HIS A 1 82 ? 5.847 13.061 0.172 1.00 52.50 82 HIS A O 1
ATOM 653 N N . PRO A 1 83 ? 6.131 11.954 -1.761 1.00 62.28 83 PRO A N 1
ATOM 654 C CA . PRO A 1 83 ? 5.566 10.728 -1.236 1.00 62.28 83 PRO A CA 1
ATOM 655 C C . PRO A 1 83 ? 6.502 10.183 -0.164 1.00 62.28 83 PRO A C 1
ATOM 657 O O . PRO A 1 83 ? 7.724 10.287 -0.280 1.00 62.28 83 PRO A O 1
ATOM 660 N N . HIS A 1 84 ? 5.922 9.556 0.851 1.00 62.78 84 HIS A N 1
ATOM 661 C CA . HIS A 1 84 ? 6.698 8.725 1.752 1.00 62.78 84 HIS A CA 1
ATOM 662 C C . HIS A 1 84 ? 7.308 7.588 0.924 1.00 62.78 84 HIS A C 1
ATOM 664 O O . HIS A 1 84 ? 6.573 6.817 0.301 1.00 62.78 84 HIS A O 1
ATOM 670 N N . MET A 1 85 ? 8.635 7.509 0.874 1.00 63.59 85 MET A N 1
ATOM 671 C CA . MET A 1 85 ? 9.347 6.398 0.246 1.00 63.59 85 MET A CA 1
ATOM 672 C C . MET A 1 85 ? 9.540 5.317 1.300 1.00 63.59 85 MET A C 1
ATOM 674 O O . MET A 1 85 ? 10.124 5.585 2.346 1.00 63.59 85 MET A O 1
ATOM 678 N N . ALA A 1 86 ? 8.984 4.134 1.053 1.00 64.44 86 ALA A N 1
ATOM 679 C CA . ALA A 1 86 ? 9.186 2.990 1.936 1.00 64.44 86 ALA A CA 1
ATOM 680 C C . ALA A 1 86 ? 10.399 2.171 1.492 1.00 64.44 86 ALA A C 1
ATOM 682 O O . ALA A 1 86 ? 11.268 1.910 2.311 1.00 64.44 86 ALA A O 1
ATOM 683 N N . ASP A 1 87 ? 10.490 1.872 0.193 1.00 68.38 87 ASP A N 1
ATOM 684 C CA . ASP A 1 87 ? 11.541 1.026 -0.373 1.00 68.38 87 ASP A CA 1
ATOM 685 C C . ASP A 1 87 ? 11.989 1.534 -1.743 1.00 68.38 87 ASP A C 1
ATOM 687 O O . ASP A 1 87 ? 11.252 2.222 -2.461 1.00 68.38 87 ASP A O 1
ATOM 691 N N . THR A 1 88 ? 13.234 1.235 -2.107 1.00 73.88 88 THR A N 1
ATOM 692 C CA . THR A 1 88 ? 13.833 1.624 -3.388 1.00 73.88 88 THR A CA 1
ATOM 693 C C . THR A 1 88 ? 14.829 0.568 -3.841 1.00 73.88 88 THR A C 1
ATOM 695 O O . THR A 1 88 ? 15.725 0.201 -3.087 1.00 73.88 88 THR A O 1
ATOM 698 N N . VAL A 1 89 ? 14.693 0.119 -5.088 1.00 77.94 89 VAL A N 1
ATOM 699 C CA . VAL A 1 89 ? 15.607 -0.831 -5.728 1.00 77.94 89 VAL A CA 1
ATOM 700 C C . VAL A 1 89 ? 15.974 -0.308 -7.112 1.00 77.94 89 VAL A C 1
ATOM 702 O O . VAL A 1 89 ? 15.119 0.142 -7.872 1.00 77.94 89 VAL A O 1
ATOM 705 N N . LYS A 1 90 ? 17.263 -0.368 -7.443 1.00 72.19 90 LYS A N 1
ATOM 706 C CA . LYS A 1 90 ? 17.773 -0.076 -8.784 1.00 72.19 90 LYS A CA 1
ATOM 707 C C . LYS A 1 90 ? 17.974 -1.380 -9.542 1.00 72.19 90 LYS A C 1
ATOM 709 O O . LYS A 1 90 ? 18.563 -2.311 -8.997 1.00 72.19 90 LYS A O 1
ATOM 714 N N . GLN A 1 91 ? 17.497 -1.438 -10.777 1.00 71.38 91 GLN A N 1
ATOM 715 C CA . GLN A 1 91 ? 17.638 -2.594 -11.652 1.00 71.38 91 GLN A CA 1
ATOM 716 C C . GLN A 1 91 ? 18.074 -2.178 -13.046 1.00 71.38 91 GLN A C 1
ATOM 718 O O . GLN A 1 91 ? 17.672 -1.140 -13.566 1.00 71.38 91 GLN A O 1
ATOM 723 N N . GLN A 1 92 ? 18.881 -3.028 -13.667 1.00 64.62 92 GLN A N 1
ATOM 724 C CA . GLN A 1 92 ? 19.294 -2.861 -15.047 1.00 64.62 92 GLN A CA 1
ATOM 725 C C . GLN A 1 92 ? 18.390 -3.713 -15.939 1.00 64.62 92 GLN A C 1
ATOM 727 O O . GLN A 1 92 ? 18.402 -4.936 -15.839 1.00 64.62 92 GLN A O 1
ATOM 732 N N . GLU A 1 93 ? 17.613 -3.076 -16.814 1.00 67.75 93 GLU A N 1
ATOM 733 C CA . GLU A 1 93 ? 16.823 -3.778 -17.829 1.00 67.75 93 GLU A CA 1
ATOM 734 C C . GLU A 1 93 ? 17.402 -3.562 -19.230 1.00 67.75 93 GLU A C 1
ATOM 736 O O . GLU A 1 93 ? 18.239 -2.690 -19.470 1.00 67.75 93 GLU A O 1
ATOM 741 N N . TYR A 1 94 ? 16.884 -4.327 -20.194 1.00 55.25 94 TYR A N 1
ATOM 742 C CA . TYR A 1 94 ? 17.272 -4.303 -21.607 1.00 55.25 94 TYR A CA 1
ATOM 743 C C . TYR A 1 94 ? 17.299 -2.896 -22.248 1.00 55.25 94 TYR A C 1
ATOM 745 O O . TYR A 1 94 ? 18.010 -2.685 -23.227 1.00 55.25 94 TYR A O 1
ATOM 753 N N . ARG A 1 95 ? 16.545 -1.921 -21.715 1.00 59.38 95 ARG A N 1
ATOM 754 C CA . ARG A 1 95 ? 16.458 -0.542 -22.239 1.00 59.38 95 ARG A CA 1
ATOM 755 C C . ARG A 1 95 ? 17.123 0.537 -21.372 1.00 59.38 95 ARG A C 1
ATOM 757 O O . ARG A 1 95 ? 17.011 1.712 -21.716 1.00 59.38 95 ARG A O 1
ATOM 764 N N . GLY A 1 96 ? 17.819 0.174 -20.294 1.00 67.44 96 GLY A N 1
ATOM 765 C CA . GLY A 1 96 ? 18.519 1.121 -19.420 1.00 67.44 96 GLY A CA 1
ATOM 766 C C . GLY A 1 96 ? 18.406 0.784 -17.933 1.00 67.44 96 GLY A C 1
ATOM 767 O O . GLY A 1 96 ? 17.833 -0.235 -17.552 1.00 67.44 96 GLY A O 1
ATOM 768 N N . GLU A 1 97 ? 18.972 1.649 -17.092 1.00 77.56 97 GLU A N 1
ATOM 769 C CA . GLU A 1 97 ? 18.824 1.558 -15.638 1.00 77.56 97 GLU A CA 1
ATOM 770 C C . GLU A 1 97 ? 17.474 2.149 -15.211 1.00 77.56 97 GLU A C 1
ATOM 772 O O . GLU A 1 97 ? 17.103 3.275 -15.569 1.00 77.56 97 GLU A O 1
ATOM 777 N N . TYR A 1 98 ? 16.728 1.342 -14.467 1.00 79.38 98 TYR A N 1
ATOM 778 C CA . TYR A 1 98 ? 15.443 1.669 -13.887 1.00 79.38 98 TYR A CA 1
ATOM 779 C C . TYR A 1 98 ? 15.558 1.722 -12.372 1.00 79.38 98 TYR A C 1
ATOM 781 O O . TYR A 1 98 ? 16.068 0.805 -11.730 1.00 79.38 98 TYR A O 1
ATOM 789 N N . CYS A 1 99 ? 15.018 2.780 -11.781 1.00 84.25 99 CYS A N 1
ATOM 790 C CA . CYS A 1 99 ? 14.868 2.886 -10.340 1.00 84.25 99 CYS A CA 1
ATOM 791 C C . CYS A 1 99 ? 13.401 2.645 -9.969 1.00 84.25 99 CYS A C 1
ATOM 793 O O . CYS A 1 99 ? 12.520 3.463 -10.260 1.00 84.25 99 CYS A O 1
ATOM 795 N N . TYR A 1 100 ? 13.142 1.502 -9.339 1.00 85.31 100 TYR A N 1
ATOM 796 C CA . TYR A 1 100 ? 11.846 1.126 -8.798 1.00 85.31 100 TYR A CA 1
ATOM 797 C C . TYR A 1 100 ? 11.706 1.647 -7.373 1.00 85.31 100 TYR A C 1
ATOM 799 O O . TYR A 1 100 ? 12.593 1.478 -6.537 1.00 85.31 100 TYR A O 1
ATOM 807 N N . GLN A 1 101 ? 10.580 2.287 -7.072 1.00 86.88 101 GLN A N 1
ATOM 808 C CA . GLN A 1 101 ? 10.336 2.901 -5.770 1.00 86.88 101 GLN A CA 1
ATOM 809 C C . GLN A 1 101 ? 8.938 2.572 -5.268 1.00 86.88 101 GLN A C 1
ATOM 811 O O . GLN A 1 101 ? 7.949 2.837 -5.957 1.00 86.88 101 GLN A O 1
ATOM 816 N N . LEU A 1 102 ? 8.843 2.072 -4.039 1.00 84.00 102 LEU A N 1
ATOM 817 C CA . LEU A 1 102 ? 7.579 1.932 -3.334 1.00 84.00 102 LEU A CA 1
ATOM 818 C C . LEU A 1 102 ? 7.230 3.255 -2.646 1.00 84.00 102 LEU A C 1
ATOM 820 O O . LEU A 1 102 ? 7.924 3.717 -1.736 1.00 84.00 102 LEU A O 1
ATOM 824 N N . ARG A 1 103 ? 6.138 3.877 -3.091 1.00 84.38 103 ARG A N 1
ATOM 825 C CA . ARG A 1 103 ? 5.727 5.219 -2.673 1.00 84.38 103 ARG A CA 1
ATOM 826 C C . ARG A 1 103 ? 4.338 5.201 -2.039 1.00 84.38 103 ARG A C 1
ATOM 828 O O . ARG A 1 103 ? 3.423 4.550 -2.541 1.00 84.38 103 ARG A O 1
ATOM 835 N N . GLY A 1 104 ? 4.172 5.975 -0.970 1.00 76.31 104 GLY A N 1
ATOM 836 C CA . GLY A 1 104 ? 2.908 6.181 -0.262 1.00 76.31 104 GLY A CA 1
ATOM 837 C C . GLY A 1 104 ? 2.503 7.656 -0.208 1.00 76.31 104 GLY A C 1
ATOM 838 O O . GLY A 1 104 ? 3.333 8.535 0.028 1.00 76.31 104 GLY A O 1
ATOM 839 N N . PHE A 1 105 ? 1.218 7.948 -0.416 1.00 71.06 105 PHE A N 1
ATOM 840 C CA . PHE A 1 105 ? 0.640 9.284 -0.259 1.00 71.06 105 PHE A CA 1
ATOM 841 C C . PHE A 1 105 ? -0.834 9.218 0.164 1.00 71.06 105 PHE A C 1
ATOM 843 O O . PHE A 1 105 ? -1.645 8.601 -0.525 1.00 71.06 105 PHE A O 1
ATOM 850 N N . SER A 1 106 ? -1.202 9.902 1.257 1.00 69.62 106 SER A N 1
ATOM 851 C CA . SER A 1 106 ? -2.596 10.020 1.730 1.00 69.62 106 SER A CA 1
ATOM 852 C C . SER A 1 106 ? -3.315 8.662 1.839 1.00 69.62 106 SER A C 1
ATOM 854 O O . SER A 1 106 ? -4.421 8.495 1.326 1.00 69.62 106 SER A O 1
ATOM 856 N N . GLY A 1 107 ? -2.639 7.658 2.409 1.00 64.88 107 GLY A N 1
ATOM 857 C CA . GLY A 1 107 ? -3.170 6.297 2.541 1.00 64.88 107 GLY A CA 1
ATOM 858 C C . GLY A 1 107 ? -3.164 5.467 1.249 1.00 64.88 107 GLY A C 1
ATOM 859 O O . GLY A 1 107 ? -3.519 4.295 1.292 1.00 64.88 107 GLY A O 1
ATOM 860 N N . LYS A 1 108 ? -2.749 6.020 0.103 1.00 72.62 108 LYS A N 1
ATOM 861 C CA . LYS A 1 108 ? -2.640 5.301 -1.177 1.00 72.62 108 LYS A CA 1
ATOM 862 C C . LYS A 1 108 ? -1.195 4.924 -1.451 1.00 72.62 108 LYS A C 1
ATOM 864 O O . LYS A 1 108 ? -0.298 5.745 -1.275 1.00 72.62 108 LYS A O 1
ATOM 869 N N . TRP A 1 109 ? -0.978 3.715 -1.945 1.00 81.94 109 TRP A N 1
ATOM 870 C CA . TRP A 1 109 ? 0.355 3.189 -2.226 1.00 81.94 109 TRP A CA 1
ATOM 871 C C . TRP A 1 109 ? 0.512 2.861 -3.703 1.00 81.94 109 TRP A C 1
ATOM 873 O O . TRP A 1 109 ? -0.466 2.549 -4.370 1.00 81.94 109 TRP A O 1
ATOM 883 N N . TYR A 1 110 ? 1.711 2.978 -4.255 1.00 86.00 110 TYR A N 1
ATOM 884 C CA . TYR A 1 110 ? 1.985 2.645 -5.651 1.00 86.00 110 TYR A CA 1
ATOM 885 C C . TYR A 1 110 ? 3.469 2.360 -5.853 1.00 86.00 110 TYR A C 1
ATOM 887 O O . TYR A 1 110 ? 4.314 2.802 -5.074 1.00 86.00 110 TYR A O 1
ATOM 895 N N . VAL A 1 111 ? 3.777 1.659 -6.939 1.00 88.25 111 VAL A N 1
ATOM 896 C CA . VAL A 1 111 ? 5.152 1.454 -7.399 1.00 88.25 111 VAL A CA 1
ATOM 897 C C . VAL A 1 111 ? 5.431 2.473 -8.489 1.00 88.25 111 VAL A C 1
ATOM 899 O O . VAL A 1 111 ? 4.660 2.580 -9.445 1.00 88.25 111 VAL A O 1
ATOM 902 N N . ALA A 1 112 ? 6.499 3.245 -8.332 1.00 87.81 112 ALA A N 1
ATOM 903 C CA . ALA A 1 112 ? 7.021 4.117 -9.369 1.00 87.81 112 ALA A CA 1
ATOM 904 C C . ALA A 1 112 ? 8.216 3.461 -10.052 1.00 87.81 112 ALA A C 1
ATOM 906 O O . ALA A 1 112 ? 9.045 2.846 -9.390 1.00 87.81 112 ALA A O 1
ATOM 907 N N . ARG A 1 113 ? 8.309 3.646 -11.364 1.00 86.94 113 ARG A N 1
ATOM 908 C CA . ARG A 1 113 ? 9.475 3.305 -12.170 1.00 86.94 113 ARG A CA 1
ATOM 909 C C . ARG A 1 113 ? 10.041 4.591 -12.744 1.00 86.94 113 ARG A C 1
ATOM 911 O O . ARG A 1 113 ? 9.354 5.293 -13.489 1.00 86.94 113 ARG A O 1
ATOM 918 N N . VAL A 1 114 ? 11.267 4.914 -12.359 1.00 83.56 114 VAL A N 1
ATOM 919 C CA . VAL A 1 114 ? 12.001 6.088 -12.829 1.00 83.56 114 VAL A CA 1
ATOM 920 C C . VAL A 1 114 ? 13.019 5.620 -13.859 1.00 83.56 114 VAL A C 1
ATOM 922 O O . VAL A 1 114 ? 13.838 4.754 -13.571 1.00 83.56 114 VAL A O 1
ATOM 925 N N . HIS A 1 115 ? 12.923 6.165 -15.068 1.00 80.12 115 HIS A N 1
ATOM 926 C CA . HIS A 1 115 ? 13.879 5.919 -16.146 1.00 80.12 115 HIS A CA 1
ATOM 927 C C . HIS A 1 115 ? 15.035 6.913 -16.004 1.00 80.12 115 HIS A C 1
ATOM 929 O O . HIS A 1 115 ? 14.819 8.118 -16.168 1.00 80.12 115 HIS A O 1
ATOM 935 N N . ASP A 1 116 ? 16.256 6.441 -15.752 1.00 70.75 116 ASP A N 1
ATOM 936 C CA . ASP A 1 116 ? 17.393 7.343 -15.505 1.00 70.75 116 ASP A CA 1
ATOM 937 C C . ASP A 1 116 ? 17.800 8.146 -16.759 1.00 70.75 116 ASP A C 1
ATOM 939 O O . ASP A 1 116 ? 18.257 9.283 -16.653 1.00 70.75 116 ASP A O 1
ATOM 943 N N . TYR A 1 117 ? 17.552 7.615 -17.962 1.00 66.12 117 TYR A N 1
ATOM 944 C CA . TYR A 1 117 ? 17.936 8.260 -19.226 1.00 66.12 117 TYR A CA 1
ATOM 945 C C . TYR A 1 117 ? 17.088 9.490 -19.596 1.00 66.12 117 TYR A C 1
ATOM 947 O O . TYR A 1 117 ? 17.605 10.469 -20.127 1.00 66.12 117 TYR A O 1
ATOM 955 N N . ASN A 1 118 ? 15.777 9.454 -19.344 1.00 70.31 118 ASN A N 1
ATOM 956 C CA . ASN A 1 118 ? 14.845 10.512 -19.764 1.00 70.31 118 ASN A CA 1
ATOM 957 C C . ASN A 1 118 ? 14.068 11.135 -18.592 1.00 70.31 118 ASN A C 1
ATOM 959 O O . ASN A 1 118 ? 13.122 11.890 -18.821 1.00 70.31 118 ASN A O 1
ATOM 963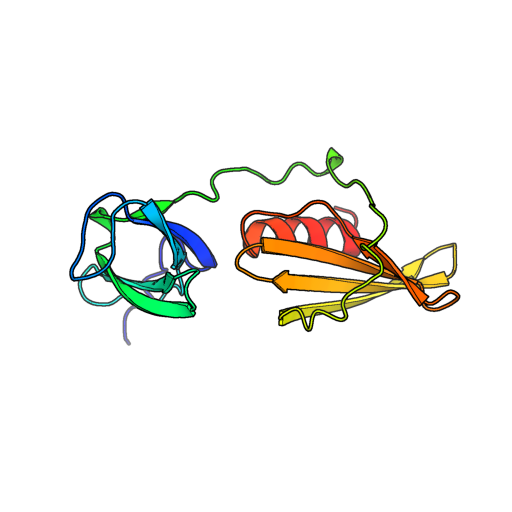 N N . GLN A 1 119 ? 14.432 10.776 -17.354 1.00 70.50 119 GLN A N 1
ATOM 964 C CA . GLN A 1 119 ? 13.781 11.184 -16.104 1.00 70.50 119 GLN A CA 1
ATOM 965 C C . GLN A 1 119 ? 12.254 10.999 -16.106 1.00 70.50 119 GLN A C 1
ATOM 967 O O . GLN A 1 119 ? 11.524 11.668 -15.369 1.00 70.50 119 GLN A O 1
ATOM 972 N N . THR A 1 120 ? 11.738 10.097 -16.944 1.00 77.94 120 THR A N 1
ATOM 973 C CA . THR A 1 120 ? 10.304 9.837 -17.007 1.00 77.94 120 THR A CA 1
ATOM 974 C C . THR A 1 120 ? 9.929 8.959 -15.830 1.00 77.94 120 THR A C 1
ATOM 976 O O . THR A 1 120 ? 10.539 7.920 -15.581 1.00 77.94 120 THR A O 1
ATOM 979 N N . VAL A 1 121 ? 8.910 9.396 -15.096 1.00 82.06 121 VAL A N 1
ATOM 980 C CA . VAL A 1 121 ? 8.341 8.633 -13.991 1.00 82.06 121 VAL A CA 1
ATOM 981 C C . VAL A 1 121 ? 7.043 8.008 -14.467 1.00 82.06 121 VAL A C 1
ATOM 983 O O . VAL A 1 121 ? 6.094 8.699 -14.848 1.00 82.06 121 VAL A O 1
ATOM 986 N N . GLU A 1 122 ? 6.993 6.690 -14.407 1.00 86.94 122 GLU A N 1
ATOM 987 C CA . GLU A 1 122 ? 5.775 5.911 -14.561 1.00 86.94 122 GLU A CA 1
ATOM 988 C C . GLU A 1 122 ? 5.359 5.370 -13.201 1.00 86.94 122 GLU A C 1
ATOM 990 O O . GLU A 1 122 ? 6.160 5.265 -12.273 1.00 86.94 122 GLU A O 1
ATOM 995 N N . ARG A 1 123 ? 4.082 5.040 -13.062 1.00 87.12 123 ARG A N 1
ATOM 996 C CA . ARG A 1 123 ? 3.554 4.414 -11.857 1.00 87.12 123 ARG A CA 1
ATOM 997 C C . ARG A 1 123 ? 2.555 3.328 -12.189 1.00 87.12 123 ARG A C 1
ATOM 999 O O . ARG A 1 123 ? 1.884 3.387 -13.217 1.00 87.12 123 ARG A O 1
ATOM 1006 N N . THR A 1 124 ? 2.386 2.404 -11.265 1.00 88.00 124 THR A N 1
ATOM 1007 C CA . THR A 1 124 ? 1.267 1.467 -11.277 1.00 88.00 124 THR A CA 1
ATOM 1008 C C . THR A 1 12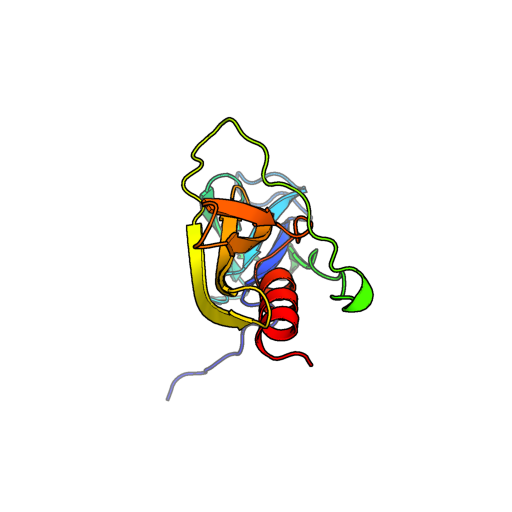4 ? -0.045 2.145 -10.855 1.00 88.00 124 THR A C 1
ATOM 1010 O O . THR A 1 124 ? -0.118 3.358 -10.580 1.00 88.00 124 THR A O 1
ATOM 1013 N N . LYS A 1 125 ? -1.130 1.359 -10.821 1.00 85.81 125 LYS A N 1
ATOM 1014 C CA . LYS A 1 125 ? -2.370 1.758 -10.142 1.00 85.81 125 LYS A CA 1
ATOM 1015 C C . LYS A 1 125 ? -2.097 2.057 -8.661 1.00 85.81 125 LYS A C 1
ATOM 1017 O O . LYS A 1 125 ? -1.083 1.651 -8.106 1.00 85.81 125 LYS A O 1
ATOM 1022 N N . PHE A 1 126 ? -3.014 2.779 -8.026 1.00 83.62 126 PHE A N 1
ATOM 1023 C CA . PHE A 1 126 ? -2.956 2.926 -6.576 1.00 83.62 126 PHE A CA 1
ATOM 1024 C C . PHE A 1 126 ? -3.468 1.645 -5.920 1.00 83.62 126 PHE A C 1
ATOM 1026 O O . PHE A 1 126 ? -4.549 1.171 -6.261 1.00 83.62 126 PHE A O 1
ATOM 1033 N N . TYR A 1 127 ? -2.696 1.125 -4.981 1.00 80.00 127 TYR A N 1
ATOM 1034 C CA . TYR A 1 127 ? -3.076 0.076 -4.058 1.00 80.00 127 TYR A CA 1
ATOM 1035 C C . TYR A 1 127 ? -3.645 0.698 -2.778 1.00 80.00 127 TYR A C 1
ATOM 1037 O O . TYR A 1 127 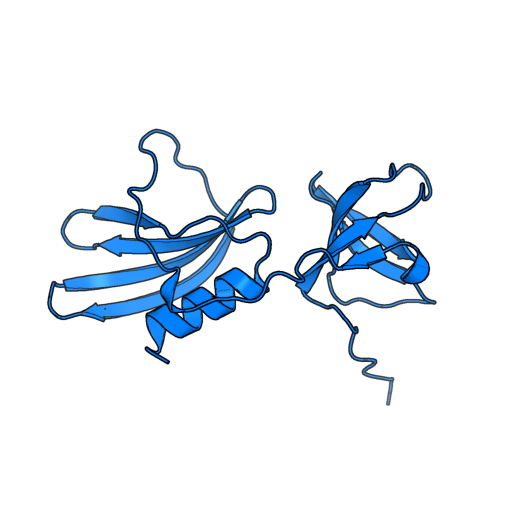? -3.187 1.767 -2.346 1.00 80.00 127 TYR A O 1
ATOM 1045 N N . PRO A 1 128 ? -4.620 0.034 -2.144 1.00 74.19 128 PRO A N 1
ATOM 1046 C CA . PRO A 1 128 ? -5.255 0.548 -0.935 1.00 74.19 128 PRO A CA 1
ATOM 1047 C C . PRO A 1 128 ? -4.322 0.552 0.290 1.00 74.19 128 PRO A C 1
ATOM 1049 O O . PRO A 1 128 ? -4.613 1.227 1.273 1.00 74.19 128 PRO A O 1
ATOM 1052 N N . ASN A 1 129 ? -3.202 -0.176 0.265 1.00 74.00 129 ASN A N 1
ATOM 1053 C CA . ASN A 1 129 ? -2.285 -0.322 1.401 1.00 74.00 129 ASN A CA 1
ATOM 1054 C C . ASN A 1 129 ? -0.861 -0.689 0.953 1.00 74.00 129 ASN A C 1
ATOM 1056 O O . ASN A 1 129 ? -0.645 -1.102 -0.189 1.00 74.00 129 ASN A O 1
ATOM 1060 N N . GLN A 1 130 ? 0.089 -0.566 1.886 1.00 78.44 130 GLN A N 1
ATOM 1061 C CA . GLN A 1 130 ? 1.503 -0.842 1.641 1.00 78.44 130 GLN A CA 1
ATOM 1062 C C . GLN A 1 130 ? 1.755 -2.310 1.309 1.00 78.44 130 GLN A C 1
ATOM 1064 O O . GLN A 1 130 ? 2.529 -2.576 0.406 1.00 78.44 130 GLN A O 1
ATOM 1069 N N . ARG A 1 131 ? 1.087 -3.259 1.980 1.00 79.12 131 ARG A N 1
ATOM 1070 C CA . ARG A 1 131 ? 1.297 -4.702 1.774 1.00 79.12 131 ARG A CA 1
ATOM 1071 C C . ARG A 1 131 ? 1.031 -5.123 0.327 1.00 79.12 131 ARG A C 1
ATOM 1073 O O . ARG A 1 131 ? 1.843 -5.826 -0.254 1.00 79.12 131 ARG A O 1
ATOM 1080 N N . LEU A 1 132 ? -0.076 -4.682 -0.269 1.00 78.69 132 LEU A N 1
ATOM 1081 C CA . LEU A 1 132 ? -0.392 -4.989 -1.671 1.00 78.69 132 LEU A CA 1
ATOM 1082 C C . LEU A 1 132 ? 0.552 -4.288 -2.646 1.00 78.69 132 LEU A C 1
ATOM 1084 O O . LEU A 1 132 ? 0.936 -4.864 -3.659 1.00 78.69 132 LEU A O 1
ATOM 1088 N N . ALA A 1 133 ? 0.939 -3.051 -2.336 1.00 83.06 133 ALA A N 1
ATOM 1089 C CA . ALA A 1 133 ? 1.929 -2.348 -3.136 1.00 83.06 133 ALA A CA 1
ATOM 1090 C C . ALA A 1 133 ? 3.321 -2.989 -3.029 1.00 83.06 133 ALA A C 1
ATOM 1092 O O . ALA A 1 133 ? 4.041 -2.984 -4.019 1.00 83.06 133 ALA A O 1
ATOM 1093 N N . GLN A 1 134 ? 3.664 -3.565 -1.874 1.00 82.44 134 GLN A N 1
ATOM 1094 C CA . GLN A 1 134 ? 4.879 -4.342 -1.650 1.00 82.44 134 GLN A CA 1
ATOM 1095 C C . GLN A 1 134 ? 4.842 -5.642 -2.449 1.00 82.44 134 GLN A C 1
ATOM 1097 O O . GLN A 1 134 ? 5.776 -5.907 -3.181 1.00 82.44 134 GLN A O 1
ATOM 1102 N N . GLN A 1 135 ? 3.738 -6.396 -2.409 1.00 83.19 135 GLN A N 1
ATOM 1103 C CA . GLN A 1 135 ? 3.584 -7.600 -3.238 1.00 83.19 135 GLN A CA 1
ATOM 1104 C C . GLN A 1 135 ? 3.757 -7.287 -4.730 1.00 83.19 135 GLN A C 1
ATOM 1106 O O . GLN A 1 135 ? 4.456 -8.002 -5.438 1.00 83.19 135 GLN A O 1
ATOM 1111 N N . ALA A 1 136 ? 3.183 -6.175 -5.197 1.00 84.75 136 ALA A N 1
ATOM 1112 C CA . ALA A 1 136 ? 3.402 -5.711 -6.561 1.00 84.75 136 ALA A CA 1
ATOM 1113 C C . ALA A 1 136 ? 4.851 -5.277 -6.822 1.00 84.75 136 ALA A C 1
ATOM 1115 O O . ALA A 1 136 ? 5.363 -5.500 -7.912 1.00 84.75 136 ALA A O 1
ATOM 1116 N N . PHE A 1 137 ? 5.496 -4.622 -5.856 1.00 86.19 137 PHE A N 1
ATOM 1117 C CA . PHE A 1 137 ? 6.896 -4.213 -5.948 1.00 86.19 137 PHE A CA 1
ATOM 1118 C C . PHE A 1 137 ? 7.815 -5.428 -6.067 1.00 86.19 137 PHE A C 1
ATOM 1120 O O . PHE A 1 137 ? 8.623 -5.480 -6.987 1.00 86.19 137 PHE A O 1
ATOM 1127 N N . ASP A 1 138 ? 7.634 -6.416 -5.195 1.00 84.19 138 ASP A N 1
ATOM 1128 C CA . ASP A 1 138 ? 8.409 -7.651 -5.171 1.00 84.19 138 ASP A CA 1
ATOM 1129 C C . ASP A 1 138 ? 8.202 -8.445 -6.465 1.00 84.19 138 ASP A C 1
ATOM 1131 O O . ASP A 1 138 ? 9.178 -8.895 -7.050 1.00 84.19 138 ASP A O 1
ATOM 1135 N N . HIS A 1 139 ? 6.968 -8.532 -6.975 1.00 85.12 139 HIS A N 1
ATOM 1136 C CA . HIS A 1 139 ? 6.684 -9.148 -8.276 1.00 85.12 139 HIS A CA 1
ATOM 1137 C C . HIS A 1 139 ? 7.405 -8.428 -9.427 1.00 85.12 139 HIS A C 1
ATOM 1139 O O . HIS A 1 139 ? 8.029 -9.064 -10.268 1.00 85.12 139 HIS A O 1
ATOM 1145 N N . ILE A 1 140 ? 7.358 -7.089 -9.462 1.00 85.69 140 ILE A N 1
ATOM 1146 C CA . ILE A 1 140 ? 8.014 -6.288 -10.511 1.00 85.69 140 ILE A CA 1
ATOM 1147 C C . ILE A 1 140 ? 9.534 -6.465 -10.478 1.00 85.69 140 ILE A C 1
ATOM 1149 O O . ILE A 1 140 ? 10.155 -6.596 -11.527 1.00 85.69 140 ILE A O 1
ATOM 1153 N N . VAL A 1 141 ? 10.121 -6.428 -9.282 1.00 83.38 141 VAL A N 1
ATOM 1154 C CA . VAL A 1 141 ? 11.574 -6.451 -9.088 1.00 83.38 141 VAL A CA 1
ATOM 1155 C C . VAL A 1 141 ? 12.122 -7.876 -9.214 1.00 83.38 141 VAL A C 1
ATOM 1157 O O . VAL A 1 141 ? 13.176 -8.073 -9.810 1.00 83.38 141 VAL A O 1
ATOM 1160 N N . ASN A 1 142 ? 11.430 -8.888 -8.699 1.00 79.25 142 ASN A N 1
ATOM 1161 C CA . ASN A 1 142 ? 11.936 -10.264 -8.685 1.00 79.25 142 ASN A CA 1
ATOM 1162 C C . ASN A 1 142 ? 11.421 -11.120 -9.854 1.00 79.25 142 ASN A C 1
ATOM 1164 O O . ASN A 1 142 ? 12.007 -12.163 -10.129 1.00 79.25 142 ASN A O 1
ATOM 1168 N N . GLY A 1 143 ? 10.383 -10.675 -10.572 1.00 65.81 143 GLY A N 1
ATOM 1169 C CA . GLY A 1 143 ? 9.835 -11.370 -11.740 1.00 65.81 143 GLY A CA 1
ATOM 1170 C C . GLY A 1 143 ? 9.069 -12.662 -11.425 1.00 65.81 143 GLY A C 1
ATOM 1171 O O . GLY A 1 143 ? 9.008 -13.528 -12.296 1.00 65.81 143 GLY A O 1
ATOM 1172 N N . GLU A 1 144 ? 8.534 -12.804 -10.204 1.00 54.09 144 GLU A N 1
ATOM 1173 C CA . GLU A 1 144 ? 7.797 -13.993 -9.720 1.00 54.09 144 GLU A CA 1
ATOM 1174 C C . GLU A 1 144 ? 6.280 -13.876 -9.845 1.00 54.09 144 GLU A C 1
ATOM 1176 O O . GLU A 1 144 ? 5.691 -13.158 -9.010 1.00 54.09 144 GLU A O 1
#

Secondary structure (DSSP, 8-state):
-------TTTT-EEEE-S-BTTBPTT-EEEEEEEEETTEEEEEETTS-EEEEEGGGEEE---PPP-GGG---EEPPTT----PEEEEEEEEEETTEEEEEEEEEETTEEEEEEEETTT--EEE-PPBSSHHHHHHHHHHHHH--

Radius of gyration: 17.54 Å; chains: 1; bounding box: 38×33×50 Å

pLDDT: mean 76.29, std 13.68, range [35.0, 92.12]